Protein AF-X1MZ58-F1 (afdb_monomer_lite)

Sequence (78 aa):
MNTLKFVLRWEAPSFLGGIALAAWAAYSLLTFVPDPPSQAFESAVSIFGRPTYITGLLIGLALTVRAWWKGARLASGR

Secondary structure (DSSP, 8-state):
--HHHHHHHHSHHHHHHHHHHHHHHHHHHHS--PPPTTS---SHHHHHHHHHHHHHHHHHHHHHHHHHHHHHHHHTT-

Structure (mmCIF, N/CA/C/O backbone):
data_AF-X1MZ58-F1
#
_entry.id   AF-X1MZ58-F1
#
loop_
_atom_site.group_PDB
_atom_site.id
_atom_site.type_symbol
_atom_site.label_atom_id
_atom_site.label_alt_id
_atom_site.label_comp_id
_atom_site.label_asym_id
_atom_site.label_entity_id
_atom_site.label_seq_id
_atom_site.pdbx_PDB_ins_code
_atom_site.Cartn_x
_atom_site.Cartn_y
_atom_site.Cartn_z
_atom_site.occupancy
_atom_site.B_iso_or_equiv
_atom_site.auth_seq_id
_atom_site.auth_comp_id
_atom_site.auth_asym_id
_atom_site.auth_atom_id
_atom_site.pdbx_PDB_model_num
ATOM 1 N N . MET A 1 1 ? -18.746 2.331 17.513 1.00 63.84 1 MET A N 1
ATOM 2 C CA . MET A 1 1 ? -18.056 3.183 16.512 1.00 63.84 1 MET A CA 1
ATOM 3 C C . MET A 1 1 ? -17.807 2.328 15.271 1.00 63.84 1 MET A C 1
ATOM 5 O O . MET A 1 1 ? -17.357 1.210 15.446 1.00 63.84 1 MET A O 1
ATOM 9 N N . ASN A 1 2 ? -18.165 2.769 14.056 1.00 83.31 2 ASN A N 1
ATOM 10 C CA . ASN A 1 2 ? -17.964 1.964 12.834 1.00 83.31 2 ASN A CA 1
ATOM 11 C C . ASN A 1 2 ? -16.456 1.839 12.517 1.00 83.31 2 ASN A C 1
ATOM 13 O O . ASN A 1 2 ? -15.747 2.842 12.631 1.00 83.31 2 ASN A O 1
ATOM 17 N N . THR A 1 3 ? -15.989 0.656 12.100 1.00 84.81 3 THR A N 1
ATOM 18 C CA . THR A 1 3 ? -14.599 0.351 11.704 1.00 84.81 3 THR A CA 1
ATOM 19 C C . THR A 1 3 ? -14.011 1.438 10.813 1.00 84.81 3 THR A C 1
ATOM 21 O O . THR A 1 3 ? -12.951 1.979 11.113 1.00 84.81 3 THR A O 1
ATOM 24 N N . LEU A 1 4 ? -14.746 1.844 9.774 1.00 86.75 4 LEU A N 1
ATOM 25 C CA . LEU A 1 4 ? -14.290 2.871 8.840 1.00 86.75 4 LEU A CA 1
ATOM 26 C C . LEU A 1 4 ? -14.064 4.230 9.524 1.00 86.75 4 LEU A C 1
ATOM 28 O O . LEU A 1 4 ? -13.053 4.878 9.280 1.00 86.75 4 LEU A O 1
ATOM 32 N N . LYS A 1 5 ? -14.965 4.651 10.423 1.00 87.00 5 LYS A N 1
ATOM 33 C CA . LYS A 1 5 ? -14.811 5.917 11.165 1.00 87.00 5 LYS A CA 1
ATOM 34 C C . LYS A 1 5 ? -13.589 5.886 12.081 1.00 87.00 5 LYS A C 1
ATOM 36 O O . LYS A 1 5 ? -12.921 6.903 12.222 1.00 87.00 5 LYS A O 1
ATOM 41 N N . PHE A 1 6 ? -13.296 4.738 12.696 1.00 87.69 6 PHE A N 1
ATOM 42 C CA . PHE A 1 6 ? -12.091 4.576 13.506 1.00 87.69 6 PHE A CA 1
ATOM 43 C C . PHE A 1 6 ? -10.830 4.666 12.641 1.00 87.69 6 PHE A C 1
ATOM 45 O O . PHE A 1 6 ? -9.946 5.467 12.935 1.00 87.69 6 PHE A O 1
ATOM 52 N N . VAL A 1 7 ? -10.776 3.885 11.557 1.00 89.75 7 VAL A N 1
ATOM 53 C CA . VAL A 1 7 ? -9.627 3.839 10.642 1.00 89.75 7 VAL A CA 1
ATOM 54 C C . VAL A 1 7 ? -9.340 5.226 10.081 1.00 89.75 7 VAL A C 1
ATOM 56 O O . VAL A 1 7 ? -8.208 5.680 10.159 1.00 89.75 7 VAL A O 1
ATOM 59 N N . LEU A 1 8 ? -10.362 5.945 9.612 1.00 89.38 8 LEU A N 1
ATOM 60 C CA . LEU A 1 8 ? -10.198 7.301 9.086 1.00 89.38 8 LEU A CA 1
ATOM 61 C C . LEU A 1 8 ? -9.803 8.332 10.150 1.00 89.38 8 LEU A C 1
ATOM 63 O O . LEU A 1 8 ? -9.220 9.355 9.813 1.00 89.38 8 LEU A O 1
ATOM 67 N N . ARG A 1 9 ? -10.112 8.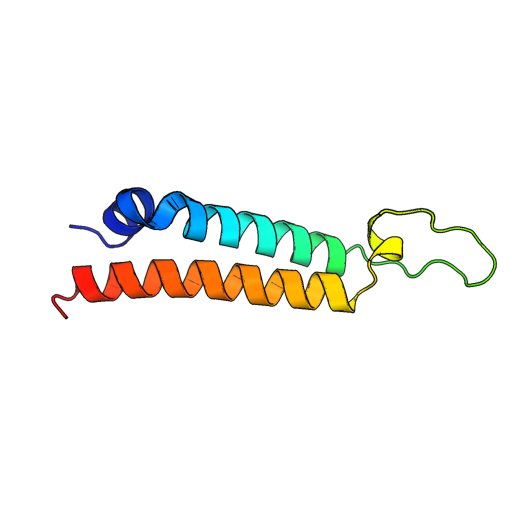099 11.429 1.00 89.88 9 ARG A N 1
ATOM 68 C CA . ARG A 1 9 ? -9.755 9.036 12.500 1.00 89.8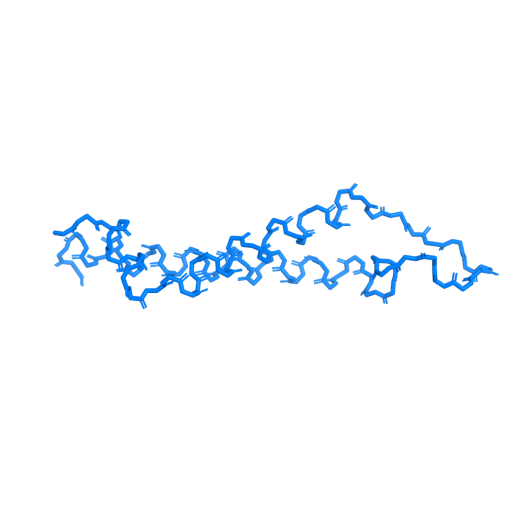8 9 ARG A CA 1
ATOM 69 C C . ARG A 1 9 ? -8.347 8.811 13.048 1.00 89.88 9 ARG A C 1
ATOM 71 O O . ARG A 1 9 ? -7.701 9.783 13.417 1.00 89.88 9 ARG A O 1
ATOM 78 N N . TRP A 1 10 ? -7.889 7.561 13.114 1.00 88.62 10 TRP A N 1
ATOM 79 C CA . TRP A 1 10 ? -6.666 7.199 13.843 1.00 88.62 10 TRP A CA 1
ATOM 80 C C . TRP A 1 10 ? -5.577 6.564 12.982 1.00 88.62 10 TRP A C 1
ATOM 82 O O . TRP A 1 10 ? -4.400 6.712 13.283 1.00 88.62 10 TRP A O 1
ATOM 92 N N . GLU A 1 11 ? -5.943 5.884 11.898 1.00 91.44 11 GLU A N 1
ATOM 93 C CA . GLU A 1 11 ? -5.003 5.193 11.006 1.00 91.44 11 GLU A CA 1
ATOM 94 C C . GLU A 1 11 ? -5.117 5.722 9.564 1.00 91.44 11 GLU A C 1
ATOM 96 O O . GLU A 1 11 ? -4.650 5.075 8.629 1.00 91.44 11 GLU A O 1
ATOM 101 N N . ALA A 1 12 ? -5.726 6.901 9.364 1.00 88.62 12 ALA A N 1
ATOM 102 C CA . ALA A 1 12 ? -5.961 7.486 8.043 1.00 88.62 12 ALA A CA 1
ATOM 103 C C . ALA A 1 12 ? -4.688 7.583 7.191 1.00 88.62 12 ALA A C 1
ATOM 105 O O . ALA A 1 12 ? -4.742 7.152 6.040 1.00 88.62 12 ALA A O 1
ATOM 106 N N . PRO A 1 13 ? -3.541 8.066 7.716 1.00 90.94 13 PRO A N 1
ATOM 107 C CA . PRO A 1 13 ? -2.309 8.129 6.935 1.00 90.94 13 PRO A CA 1
ATOM 108 C C . PRO A 1 13 ? -1.850 6.751 6.448 1.00 90.94 13 PRO A C 1
ATOM 110 O O . PRO A 1 13 ? -1.492 6.599 5.285 1.00 90.94 13 PRO A O 1
ATOM 113 N N . SER A 1 14 ? -1.908 5.728 7.305 1.00 91.19 14 SER A N 1
ATOM 114 C CA . SER A 1 14 ? -1.510 4.364 6.939 1.00 91.19 14 SER A CA 1
ATOM 115 C C . SER A 1 14 ? -2.505 3.700 5.992 1.00 91.19 14 SER A C 1
ATOM 117 O O . SER A 1 14 ? -2.095 3.002 5.072 1.00 91.19 14 SER A O 1
ATOM 119 N N . PHE A 1 15 ? -3.803 3.926 6.189 1.00 92.69 15 PHE A N 1
ATOM 120 C CA . PHE A 1 15 ? -4.850 3.340 5.362 1.00 92.69 15 PHE A CA 1
ATOM 121 C C . PHE A 1 15 ? -4.900 3.979 3.971 1.00 92.69 15 PHE A C 1
ATOM 123 O O . PHE A 1 15 ? -4.774 3.283 2.969 1.00 92.69 15 PHE A O 1
ATOM 130 N N . LEU A 1 16 ? -5.020 5.307 3.899 1.00 94.75 16 LEU A N 1
ATOM 131 C CA . LEU A 1 16 ? -5.069 6.038 2.631 1.00 94.75 16 LEU A CA 1
ATOM 132 C C . LEU A 1 16 ? -3.717 6.011 1.917 1.00 94.75 16 LEU A C 1
ATOM 134 O O . LEU A 1 16 ? -3.677 5.818 0.706 1.00 94.75 16 LEU A O 1
ATOM 138 N N . GLY A 1 17 ? -2.612 6.141 2.658 1.00 93.38 17 GLY A N 1
ATOM 139 C CA . GLY A 1 17 ? -1.266 6.004 2.105 1.00 93.38 17 GLY A CA 1
ATOM 140 C C . GLY A 1 17 ? -1.001 4.593 1.583 1.00 93.38 17 GLY A C 1
ATOM 141 O O . GLY A 1 17 ? -0.439 4.439 0.503 1.00 93.38 17 GLY A O 1
ATOM 142 N N . GLY A 1 18 ? -1.473 3.564 2.294 1.00 94.94 18 GLY A N 1
ATOM 143 C CA . GLY A 1 18 ? -1.411 2.178 1.837 1.00 94.94 18 GLY A CA 1
ATOM 144 C C . GLY A 1 18 ? -2.186 1.955 0.538 1.00 94.94 18 GLY A C 1
ATOM 145 O O 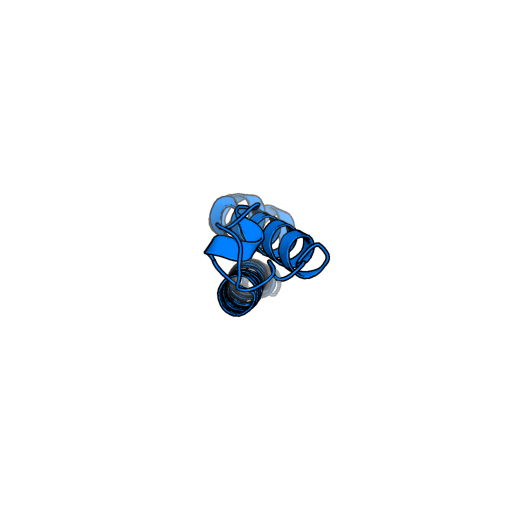. GLY A 1 18 ? -1.643 1.369 -0.398 1.00 94.94 18 GLY A O 1
ATOM 146 N N . ILE A 1 19 ? -3.413 2.483 0.447 1.00 96.06 19 ILE A N 1
ATOM 147 C CA . ILE A 1 19 ? -4.238 2.426 -0.769 1.00 96.06 19 ILE A CA 1
ATOM 148 C C . ILE A 1 19 ? -3.547 3.148 -1.929 1.00 96.06 19 ILE A C 1
ATOM 150 O O . ILE A 1 19 ? -3.435 2.582 -3.014 1.00 96.06 19 ILE A O 1
ATOM 154 N N . ALA A 1 20 ? -3.061 4.372 -1.709 1.00 96.38 20 ALA A N 1
ATOM 155 C CA . ALA A 1 20 ? -2.395 5.165 -2.739 1.00 96.38 20 ALA A CA 1
ATOM 156 C C . ALA A 1 20 ? -1.125 4.475 -3.258 1.00 96.38 20 ALA A C 1
ATOM 158 O O . ALA A 1 20 ? -0.931 4.369 -4.469 1.00 96.38 20 ALA A O 1
ATOM 159 N N . LEU A 1 21 ? -0.296 3.945 -2.353 1.00 95.31 21 LEU A N 1
ATOM 160 C CA . LEU A 1 21 ? 0.915 3.210 -2.708 1.00 95.31 21 LEU A CA 1
ATOM 161 C C . LEU A 1 21 ? 0.587 1.928 -3.481 1.00 95.31 21 LEU A C 1
ATOM 163 O O . LEU A 1 21 ? 1.205 1.665 -4.509 1.00 95.31 21 LEU A O 1
ATOM 167 N N . ALA A 1 22 ? -0.401 1.154 -3.021 1.00 95.38 22 ALA A N 1
ATOM 168 C CA . ALA A 1 22 ? -0.830 -0.066 -3.697 1.00 95.38 22 ALA A CA 1
ATOM 169 C C . ALA A 1 22 ? -1.380 0.228 -5.101 1.00 95.38 22 ALA A C 1
ATOM 171 O O . ALA A 1 22 ? -1.022 -0.464 -6.050 1.00 95.38 22 ALA A O 1
ATOM 172 N N . ALA A 1 23 ? -2.196 1.275 -5.253 1.00 95.50 23 ALA A N 1
ATOM 173 C CA . ALA A 1 23 ? -2.740 1.687 -6.543 1.00 95.50 23 ALA A CA 1
ATOM 174 C C . ALA A 1 23 ? -1.640 2.154 -7.507 1.00 95.50 23 ALA A C 1
ATOM 176 O O . ALA A 1 23 ? -1.612 1.724 -8.659 1.00 95.50 23 ALA A O 1
ATOM 177 N N . TRP A 1 24 ? -0.701 2.981 -7.037 1.00 94.12 24 TRP A N 1
ATOM 178 C CA . TRP A 1 24 ? 0.422 3.451 -7.849 1.00 94.12 24 TRP A CA 1
ATOM 179 C C . TRP A 1 24 ? 1.350 2.306 -8.274 1.00 94.12 24 TRP A C 1
ATOM 181 O O . TRP A 1 24 ? 1.746 2.219 -9.439 1.00 94.12 24 TRP A O 1
ATOM 191 N N . ALA A 1 25 ? 1.652 1.389 -7.355 1.00 93.12 25 ALA A N 1
ATOM 192 C CA . ALA A 1 25 ? 2.465 0.213 -7.632 1.00 93.12 25 ALA A CA 1
ATOM 193 C C . ALA A 1 25 ? 1.776 -0.751 -8.610 1.00 93.12 25 ALA A C 1
ATOM 195 O O . ALA A 1 25 ? 2.410 -1.225 -9.549 1.00 93.12 25 ALA A O 1
ATOM 196 N N . ALA A 1 26 ? 0.475 -1.001 -8.433 1.00 94.12 26 ALA A N 1
ATOM 197 C CA . ALA A 1 26 ? -0.314 -1.814 -9.354 1.00 94.12 26 ALA A CA 1
ATOM 198 C C . ALA A 1 26 ? -0.355 -1.191 -10.754 1.00 94.12 26 ALA A C 1
ATOM 200 O O . ALA A 1 26 ? -0.100 -1.887 -11.733 1.00 94.12 26 ALA A O 1
ATOM 201 N N . TYR A 1 27 ? -0.604 0.119 -10.848 1.00 92.94 27 TYR A N 1
ATOM 202 C CA . TYR A 1 27 ? -0.573 0.841 -12.118 1.00 92.94 27 TYR A CA 1
ATOM 203 C C . TYR A 1 27 ? 0.786 0.692 -12.809 1.00 92.94 27 TYR A C 1
ATOM 205 O O . TYR A 1 27 ? 0.843 0.255 -13.952 1.00 92.94 27 TYR A O 1
ATOM 213 N N . SER A 1 28 ? 1.875 0.948 -12.082 1.00 89.81 28 SER A N 1
ATOM 214 C CA . SER A 1 28 ? 3.243 0.847 -12.607 1.00 89.81 28 SER A CA 1
ATOM 215 C C . SER A 1 28 ? 3.613 -0.577 -13.038 1.00 89.81 28 SER A C 1
ATOM 217 O O . SER A 1 28 ? 4.374 -0.748 -13.981 1.00 89.81 28 SER A O 1
ATOM 219 N N . LEU A 1 29 ? 3.070 -1.612 -12.384 1.00 89.81 29 LEU A N 1
ATOM 220 C CA . LEU A 1 29 ? 3.258 -3.012 -12.788 1.00 89.81 29 LEU A CA 1
ATOM 221 C C . LEU A 1 29 ? 2.488 -3.377 -14.056 1.00 89.81 29 LEU A C 1
ATOM 223 O O . LEU A 1 29 ? 2.986 -4.177 -14.848 1.00 89.81 29 LEU A O 1
ATOM 227 N N . LEU A 1 30 ? 1.283 -2.829 -14.226 1.00 89.88 30 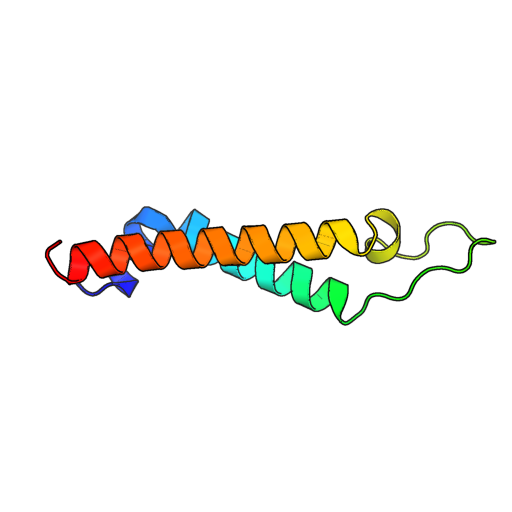LEU A N 1
ATOM 228 C CA . LEU A 1 30 ? 0.446 -3.053 -15.405 1.00 89.88 30 LEU A CA 1
ATOM 229 C C . LEU A 1 30 ? 0.991 -2.324 -16.635 1.00 89.88 30 LEU A C 1
ATOM 231 O O . LEU A 1 30 ? 0.864 -2.831 -17.745 1.00 89.88 30 LEU A O 1
ATOM 235 N N . THR A 1 31 ? 1.615 -1.163 -16.437 1.00 87.81 31 THR A N 1
ATOM 236 C CA . THR A 1 31 ? 2.241 -0.368 -17.500 1.00 87.81 31 THR A CA 1
ATOM 237 C C . THR A 1 31 ? 3.742 -0.624 -17.642 1.00 87.81 31 THR A C 1
ATOM 239 O O . THR A 1 31 ? 4.404 0.067 -18.413 1.00 87.81 31 THR A O 1
ATOM 242 N N . PHE A 1 32 ? 4.294 -1.612 -16.924 1.00 82.62 32 PHE A N 1
ATOM 243 C CA . PHE A 1 32 ? 5.721 -1.920 -16.968 1.00 82.62 32 PHE A CA 1
ATOM 244 C C . PHE A 1 32 ? 6.117 -2.441 -18.352 1.00 82.62 32 PHE A C 1
ATOM 246 O O . PHE A 1 32 ? 5.786 -3.570 -18.722 1.00 82.62 32 PHE A O 1
ATOM 253 N N . VAL A 1 33 ? 6.894 -1.640 -19.074 1.00 79.44 33 VAL A N 1
ATOM 254 C CA . VAL A 1 33 ? 7.587 -2.041 -20.297 1.00 79.44 33 VAL A CA 1
ATOM 255 C C . VAL A 1 33 ? 9.086 -2.000 -19.994 1.00 79.44 33 VAL A C 1
ATOM 257 O O . VAL A 1 33 ? 9.580 -0.952 -19.582 1.00 79.44 33 VAL A O 1
ATOM 260 N N . PRO A 1 34 ? 9.812 -3.129 -20.095 1.00 70.69 34 PRO A N 1
ATOM 261 C CA . PRO A 1 34 ? 11.255 -3.123 -19.910 1.00 70.69 34 PRO A CA 1
ATOM 262 C C . PRO A 1 34 ? 11.917 -2.378 -21.069 1.00 70.69 34 PRO A C 1
ATOM 264 O O . PRO A 1 34 ? 11.680 -2.713 -22.231 1.00 70.69 34 PRO A O 1
ATOM 267 N N . ASP A 1 35 ? 12.767 -1.407 -20.746 1.00 70.94 35 ASP A N 1
ATOM 268 C CA . ASP A 1 35 ? 13.537 -0.697 -21.762 1.00 70.94 35 ASP A CA 1
ATOM 269 C C . ASP A 1 35 ? 14.536 -1.651 -22.436 1.00 70.94 35 ASP A C 1
ATOM 271 O O . ASP A 1 35 ? 15.106 -2.532 -21.774 1.00 70.94 35 ASP A O 1
ATOM 275 N N . PRO A 1 36 ? 14.767 -1.507 -23.753 1.00 70.56 36 PRO A N 1
ATOM 276 C CA . PRO A 1 36 ? 15.782 -2.284 -24.440 1.00 70.56 36 PRO A CA 1
ATOM 277 C C . PRO A 1 36 ? 17.167 -1.995 -23.834 1.00 70.56 36 PRO A C 1
ATOM 279 O O . PRO A 1 36 ? 17.490 -0.842 -23.547 1.00 70.56 36 PRO A O 1
ATOM 282 N N . PRO A 1 37 ? 18.035 -3.015 -23.691 1.00 67.12 37 PRO A N 1
ATOM 283 C CA . PRO A 1 37 ? 19.317 -2.895 -22.985 1.00 67.12 37 PRO A CA 1
ATOM 284 C C . PRO A 1 37 ? 20.313 -1.924 -23.644 1.00 67.12 37 PRO A C 1
ATOM 286 O O . PRO A 1 37 ? 21.363 -1.642 -23.075 1.00 67.12 37 PRO A O 1
ATOM 289 N N . SER A 1 38 ? 20.011 -1.439 -24.850 1.00 74.62 38 SER A N 1
ATOM 290 C CA . SER A 1 38 ? 20.835 -0.516 -25.630 1.00 74.62 38 SER A CA 1
ATOM 291 C C . SER A 1 38 ? 20.482 0.965 -25.445 1.00 74.62 38 SER A C 1
ATOM 293 O O . SER A 1 38 ? 21.136 1.800 -26.068 1.00 74.62 38 SER A O 1
ATOM 295 N N . GLN A 1 39 ? 19.477 1.313 -24.631 1.00 66.25 39 GLN A N 1
ATOM 296 C CA . GLN A 1 39 ? 19.020 2.698 -24.4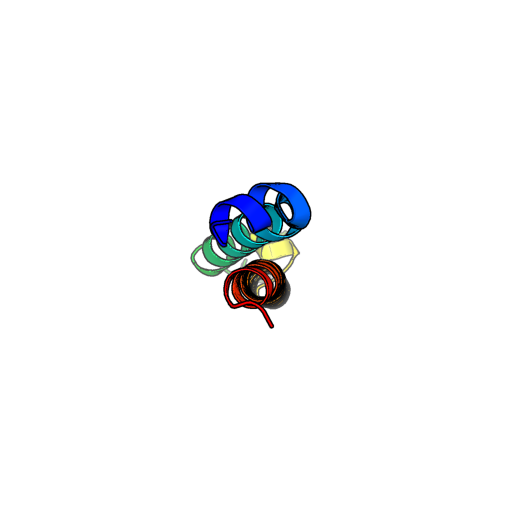56 1.00 66.25 39 GLN A CA 1
ATOM 297 C C . GLN A 1 39 ? 19.006 3.125 -22.981 1.00 66.25 39 GLN A C 1
ATOM 299 O O . GLN A 1 39 ? 18.903 2.299 -22.075 1.00 66.25 39 GLN A O 1
ATOM 304 N N . ALA A 1 40 ? 19.164 4.430 -22.740 1.00 63.78 40 ALA A N 1
ATOM 305 C CA . ALA A 1 40 ? 19.005 5.013 -21.410 1.00 63.78 40 ALA A CA 1
ATOM 306 C C . ALA A 1 40 ? 17.542 4.892 -20.961 1.00 63.78 40 ALA A C 1
ATOM 308 O O . ALA A 1 40 ? 16.649 4.928 -21.804 1.00 63.78 40 ALA A O 1
ATOM 309 N N . PHE A 1 41 ? 17.308 4.758 -19.651 1.00 63.66 41 PHE A N 1
ATOM 310 C CA . PHE A 1 41 ? 15.965 4.530 -19.120 1.00 63.66 41 PHE A CA 1
ATOM 311 C C . PHE A 1 41 ? 14.970 5.598 -19.603 1.00 63.66 41 PHE A C 1
ATOM 313 O O . PHE A 1 41 ? 15.145 6.780 -19.302 1.00 63.66 41 PHE A O 1
ATOM 320 N N . GLU A 1 42 ? 13.926 5.191 -20.327 1.00 66.69 42 GLU A N 1
ATOM 321 C CA . GLU A 1 42 ? 12.939 6.105 -20.918 1.00 66.69 42 GLU A CA 1
ATOM 322 C C . GLU A 1 42 ? 11.824 6.477 -19.929 1.00 66.69 42 GLU A C 1
ATOM 324 O O . GLU A 1 42 ? 11.121 7.472 -20.118 1.00 66.69 42 GLU A O 1
ATOM 329 N N . SER A 1 43 ? 11.655 5.713 -18.843 1.00 66.88 43 SER A N 1
ATOM 330 C CA . SER A 1 43 ? 10.582 5.937 -17.875 1.00 66.88 43 SER A CA 1
ATOM 331 C C . SER A 1 43 ? 11.035 5.772 -16.425 1.00 66.88 43 SER A C 1
ATOM 333 O O . SER A 1 43 ? 11.896 4.965 -16.093 1.00 66.88 43 SER A O 1
ATOM 335 N N . ALA A 1 44 ? 10.384 6.483 -15.500 1.00 66.62 44 ALA A N 1
ATOM 336 C CA . ALA A 1 44 ? 10.598 6.248 -14.069 1.00 66.62 44 ALA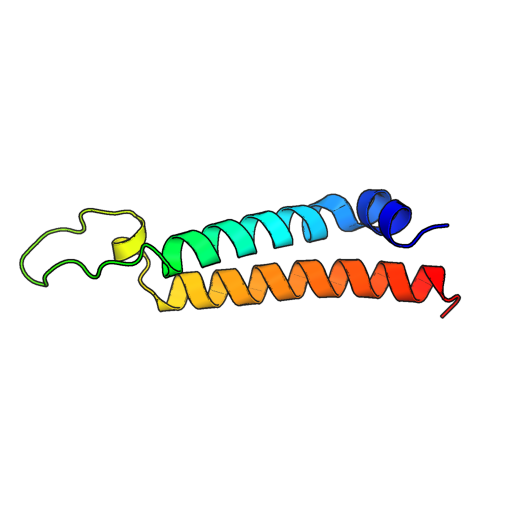 A CA 1
ATOM 337 C C . ALA A 1 44 ? 10.297 4.787 -13.669 1.00 66.62 44 ALA A C 1
ATOM 339 O O . ALA A 1 44 ? 10.896 4.265 -12.734 1.00 66.62 44 ALA A O 1
ATOM 340 N N . VAL A 1 45 ? 9.403 4.124 -14.411 1.00 65.56 45 VAL A N 1
ATOM 341 C CA . VAL A 1 45 ? 9.007 2.725 -14.214 1.00 65.56 45 VAL A CA 1
ATOM 342 C C . VAL A 1 45 ? 10.142 1.751 -14.523 1.00 65.56 45 VAL A C 1
ATOM 344 O O . VAL A 1 45 ? 10.362 0.788 -13.787 1.00 65.56 45 VAL A O 1
ATOM 347 N N . SER A 1 46 ? 10.929 2.016 -15.554 1.00 67.69 46 SER A N 1
ATOM 348 C CA . SER A 1 46 ? 12.076 1.178 -15.886 1.00 67.69 46 SER A CA 1
ATOM 349 C C . SER A 1 46 ? 13.282 1.428 -14.970 1.00 67.69 46 SER A C 1
ATOM 351 O O . SER A 1 46 ? 14.001 0.474 -14.679 1.00 67.69 46 SER A O 1
ATOM 353 N N . ILE A 1 47 ? 13.445 2.643 -14.421 1.00 69.44 47 ILE A N 1
ATOM 354 C CA . ILE A 1 47 ? 14.535 2.991 -13.482 1.00 69.44 47 ILE A CA 1
ATOM 355 C C . ILE A 1 47 ? 14.500 2.127 -12.215 1.00 69.44 47 ILE A C 1
ATOM 357 O O . ILE A 1 47 ? 15.526 1.612 -11.775 1.00 69.44 47 ILE A O 1
ATOM 361 N N . PHE A 1 48 ? 13.324 1.976 -11.602 1.00 75.00 48 PHE A N 1
ATOM 362 C CA . PHE A 1 48 ? 13.193 1.231 -10.345 1.00 75.00 48 PHE A CA 1
ATOM 363 C C . PHE A 1 48 ? 13.059 -0.278 -10.550 1.00 75.00 48 PHE A C 1
ATOM 365 O O . PHE A 1 48 ? 13.323 -1.056 -9.629 1.00 75.00 48 PHE A O 1
ATOM 372 N N . GLY A 1 49 ? 12.633 -0.699 -11.740 1.00 79.94 49 GLY A N 1
ATOM 373 C CA . GLY A 1 49 ? 12.422 -2.097 -12.075 1.00 79.94 49 GLY A CA 1
ATOM 374 C C . GLY A 1 49 ? 11.195 -2.725 -11.405 1.00 79.94 49 GLY A C 1
ATOM 375 O O . GLY A 1 49 ? 10.671 -2.286 -10.377 1.00 79.94 49 GLY A O 1
ATOM 376 N N . ARG A 1 50 ? 10.743 -3.835 -11.994 1.00 83.44 50 ARG A N 1
ATOM 377 C CA . ARG A 1 50 ? 9.556 -4.588 -11.560 1.00 83.44 50 ARG A CA 1
ATOM 378 C C . ARG A 1 50 ? 9.564 -4.996 -10.070 1.00 83.44 50 ARG A C 1
ATOM 380 O O . ARG A 1 50 ? 8.517 -4.853 -9.436 1.00 83.44 50 ARG A O 1
ATOM 387 N N . PRO A 1 51 ? 10.685 -5.458 -9.471 1.00 88.06 51 PRO A N 1
ATOM 388 C CA . PRO A 1 51 ? 10.713 -5.869 -8.061 1.00 88.06 51 PRO A CA 1
ATOM 389 C C . PRO A 1 51 ? 10.354 -4.748 -7.078 1.00 88.06 51 PRO A C 1
ATOM 391 O O . PRO A 1 51 ? 9.706 -5.002 -6.059 1.00 88.06 51 PRO A O 1
ATOM 394 N N . THR A 1 52 ? 10.724 -3.505 -7.391 1.00 88.75 52 THR A N 1
ATOM 395 C CA . THR A 1 52 ? 10.434 -2.346 -6.537 1.00 88.75 52 THR A CA 1
ATOM 396 C C . THR A 1 52 ? 8.935 -2.090 -6.460 1.00 88.75 52 THR A C 1
ATOM 398 O O . THR A 1 52 ? 8.393 -1.912 -5.370 1.00 88.75 52 THR A O 1
ATOM 401 N N . TYR A 1 53 ? 8.231 -2.171 -7.590 1.00 89.44 53 TYR A N 1
ATOM 402 C CA . TYR A 1 53 ? 6.776 -2.030 -7.607 1.00 89.44 53 TYR A CA 1
ATOM 403 C C . TYR A 1 53 ? 6.056 -3.206 -6.950 1.00 89.44 53 TYR A C 1
ATOM 405 O O . TYR A 1 53 ? 5.073 -2.990 -6.250 1.00 89.44 53 TYR A O 1
ATOM 413 N N . ILE A 1 54 ? 6.560 -4.438 -7.081 1.00 92.06 54 ILE A N 1
ATOM 414 C CA . ILE A 1 54 ? 6.018 -5.582 -6.326 1.00 92.06 54 ILE A CA 1
ATOM 415 C C . ILE A 1 54 ? 6.138 -5.319 -4.821 1.00 92.06 54 ILE A C 1
ATOM 417 O O . ILE A 1 54 ? 5.173 -5.482 -4.078 1.00 92.06 54 ILE A O 1
ATOM 421 N N . THR A 1 55 ? 7.301 -4.845 -4.377 1.00 93.50 55 THR A N 1
ATOM 422 C CA . THR A 1 55 ? 7.543 -4.508 -2.970 1.00 93.50 55 THR A CA 1
ATOM 423 C C . THR A 1 55 ? 6.617 -3.384 -2.503 1.00 93.50 55 THR A C 1
ATOM 425 O O . THR A 1 55 ? 5.978 -3.508 -1.459 1.00 93.50 55 THR A O 1
ATOM 428 N N . GLY A 1 56 ? 6.469 -2.322 -3.301 1.00 92.50 56 GLY A N 1
ATOM 429 C CA . GLY A 1 56 ? 5.543 -1.221 -3.027 1.00 92.50 56 GLY A CA 1
ATOM 430 C C . GLY A 1 56 ? 4.090 -1.685 -2.913 1.00 92.50 56 GLY A C 1
ATOM 431 O O . GLY A 1 56 ? 3.394 -1.295 -1.976 1.00 92.50 56 GLY A O 1
ATOM 432 N N . LEU A 1 57 ? 3.650 -2.582 -3.800 1.00 95.38 57 LEU A N 1
ATOM 433 C CA . LEU A 1 57 ? 2.311 -3.168 -3.763 1.00 95.38 57 LEU A CA 1
ATOM 434 C C . LEU A 1 57 ? 2.080 -3.949 -2.463 1.00 95.38 57 LEU A C 1
ATOM 436 O O . LEU A 1 57 ? 1.067 -3.746 -1.793 1.00 95.38 57 LEU A O 1
ATOM 440 N N . LEU A 1 58 ? 3.032 -4.806 -2.080 1.00 95.94 58 LEU A N 1
ATOM 441 C CA . LEU A 1 58 ? 2.948 -5.599 -0.852 1.00 95.94 58 LEU A CA 1
ATOM 442 C C . LEU A 1 58 ? 2.921 -4.714 0.398 1.00 95.94 58 LEU A C 1
ATOM 444 O O . LEU A 1 58 ? 2.102 -4.941 1.288 1.00 95.94 58 LEU A O 1
ATOM 448 N N . ILE A 1 59 ? 3.765 -3.679 0.452 1.00 95.94 59 ILE A N 1
ATOM 449 C CA . ILE A 1 59 ? 3.781 -2.714 1.558 1.00 95.94 59 ILE A CA 1
ATOM 450 C C . ILE A 1 59 ? 2.447 -1.962 1.628 1.00 95.94 59 ILE A C 1
ATOM 452 O O . ILE A 1 59 ? 1.852 -1.872 2.703 1.00 95.94 59 ILE A O 1
ATOM 456 N N . GLY A 1 60 ? 1.945 -1.459 0.496 1.00 94.69 60 GLY A N 1
ATOM 457 C CA . GLY A 1 60 ? 0.679 -0.728 0.437 1.00 94.69 60 GLY A CA 1
ATOM 458 C C . GLY A 1 60 ? -0.506 -1.566 0.922 1.00 94.69 60 GLY A C 1
ATOM 459 O O . GLY A 1 60 ? -1.292 -1.122 1.766 1.00 94.69 60 GLY A O 1
ATOM 460 N N . LEU A 1 61 ? -0.589 -2.822 0.473 1.00 95.75 61 LEU A N 1
ATOM 461 C CA . LEU A 1 61 ? -1.597 -3.776 0.937 1.00 95.75 61 LEU A CA 1
ATOM 462 C C . LEU A 1 61 ? -1.448 -4.079 2.431 1.00 95.75 61 LEU A C 1
ATOM 464 O O . LEU A 1 61 ? -2.437 -4.028 3.161 1.00 95.75 61 LEU A O 1
ATOM 468 N N . ALA A 1 62 ? -0.230 -4.336 2.912 1.00 95.88 62 ALA A N 1
ATOM 469 C CA . ALA A 1 62 ? 0.018 -4.636 4.319 1.00 95.88 62 ALA A CA 1
ATOM 470 C C . ALA A 1 62 ? -0.390 -3.476 5.241 1.00 95.88 62 ALA A C 1
ATOM 472 O O . ALA A 1 62 ? -1.031 -3.706 6.267 1.00 95.88 62 ALA A O 1
ATOM 473 N N . LEU A 1 63 ? -0.074 -2.230 4.869 1.00 94.19 63 LEU A N 1
ATOM 474 C CA . LEU A 1 63 ? -0.476 -1.034 5.617 1.00 94.19 63 LEU A CA 1
ATOM 475 C C . LEU A 1 63 ? -1.999 -0.879 5.660 1.00 94.19 63 LEU A C 1
ATOM 477 O O . LEU A 1 63 ? -2.570 -0.673 6.735 1.00 94.19 63 LEU A O 1
ATOM 481 N N . THR A 1 64 ? -2.654 -1.053 4.511 1.00 94.56 64 THR A N 1
ATOM 482 C CA . THR A 1 64 ? -4.113 -0.958 4.377 1.00 94.56 64 THR A CA 1
ATOM 483 C C . THR A 1 64 ? -4.815 -2.019 5.225 1.00 94.56 64 THR A C 1
ATOM 485 O O . THR A 1 64 ? -5.686 -1.699 6.037 1.00 94.56 64 THR A O 1
ATOM 488 N N . VAL A 1 65 ? -4.401 -3.284 5.094 1.00 95.56 65 VAL A N 1
ATOM 489 C CA . VAL A 1 65 ? -4.972 -4.417 5.835 1.00 95.56 65 VAL A CA 1
ATOM 490 C C . VAL A 1 65 ? -4.722 -4.266 7.330 1.00 95.56 65 VAL A C 1
ATOM 492 O O . VAL A 1 65 ? -5.647 -4.443 8.117 1.00 95.56 65 VAL A O 1
ATOM 495 N N . ARG A 1 66 ? -3.509 -3.887 7.748 1.00 94.06 66 ARG A N 1
ATOM 496 C CA . ARG A 1 66 ? -3.180 -3.674 9.165 1.00 94.06 66 ARG A CA 1
ATOM 497 C C . ARG A 1 66 ? -4.047 -2.582 9.789 1.00 94.06 66 ARG A C 1
ATOM 499 O O . ARG A 1 66 ? -4.582 -2.795 10.877 1.00 94.06 66 ARG A O 1
ATOM 506 N N . ALA A 1 67 ? -4.196 -1.440 9.119 1.00 91.62 67 ALA A N 1
ATOM 507 C CA . ALA A 1 67 ? -5.041 -0.345 9.592 1.00 91.62 67 ALA A CA 1
ATOM 508 C C . ALA A 1 67 ? -6.508 -0.789 9.703 1.00 91.62 67 ALA A C 1
ATOM 510 O O . ALA A 1 67 ? -7.145 -0.589 10.741 1.00 91.62 67 ALA A O 1
ATOM 511 N N . TRP A 1 68 ? -7.018 -1.477 8.677 1.00 92.75 68 TRP A N 1
ATOM 512 C CA . TRP A 1 68 ? -8.375 -2.018 8.677 1.00 92.75 68 TRP A CA 1
ATOM 513 C C . TRP A 1 68 ? -8.607 -3.016 9.811 1.00 92.75 68 TRP A C 1
ATOM 515 O O . TRP A 1 68 ? -9.599 -2.929 10.531 1.00 92.75 68 TRP A O 1
ATOM 525 N N . TRP A 1 69 ? -7.672 -3.944 10.009 1.00 91.94 69 TRP A N 1
ATOM 526 C CA . TRP A 1 69 ? -7.798 -5.004 11.001 1.00 91.94 69 TRP A CA 1
ATOM 527 C C . TRP A 1 69 ? -7.772 -4.465 12.431 1.00 91.94 69 TRP A C 1
ATOM 529 O O . TRP A 1 69 ? -8.561 -4.912 13.262 1.00 91.94 69 TRP A O 1
ATOM 539 N N . LYS A 1 70 ? -6.939 -3.452 12.712 1.00 88.56 70 LYS A N 1
ATOM 540 C CA . LYS A 1 70 ? -6.986 -2.712 13.983 1.00 88.56 70 LYS A CA 1
ATOM 541 C C . LYS A 1 70 ? -8.366 -2.100 14.226 1.00 88.56 70 LYS A C 1
ATOM 543 O O . LYS A 1 70 ? -8.930 -2.276 15.302 1.00 88.56 70 LYS A O 1
ATOM 548 N N . GLY A 1 71 ? -8.927 -1.421 13.223 1.00 87.19 71 GLY A N 1
ATOM 549 C CA . GLY A 1 71 ? -10.260 -0.830 13.337 1.00 87.19 71 GLY A CA 1
ATOM 550 C C . GLY A 1 71 ? -11.365 -1.870 13.516 1.00 87.19 71 GLY A C 1
ATOM 551 O O . GLY A 1 71 ? -12.277 -1.659 14.311 1.00 87.19 71 GLY A O 1
ATOM 552 N N . ALA A 1 72 ? -11.272 -3.000 12.812 1.00 88.06 72 ALA A N 1
ATOM 553 C CA . ALA A 1 72 ? -12.253 -4.077 12.882 1.00 88.06 72 ALA A CA 1
ATOM 554 C C . ALA A 1 72 ? -12.249 -4.764 14.253 1.00 88.06 72 ALA A C 1
ATOM 556 O O . ALA A 1 72 ? -13.316 -5.022 14.804 1.00 88.06 72 ALA A O 1
ATOM 557 N N . ARG A 1 73 ? -11.063 -5.002 14.830 1.00 88.12 73 ARG A N 1
ATOM 558 C CA . ARG A 1 73 ? -10.912 -5.560 16.183 1.00 88.12 73 ARG A CA 1
ATOM 559 C C . ARG A 1 73 ? -11.596 -4.682 17.229 1.00 88.12 73 ARG A C 1
ATOM 561 O O . ARG A 1 73 ? -12.512 -5.145 17.906 1.00 88.12 73 ARG A O 1
ATOM 568 N N . LEU A 1 74 ? -11.286 -3.387 17.214 1.00 83.00 74 LEU A N 1
ATOM 569 C CA . LEU A 1 74 ? -11.877 -2.411 18.129 1.00 83.00 74 LEU A CA 1
ATOM 570 C C . LEU A 1 74 ? -13.390 -2.242 17.931 1.00 83.00 74 LEU A C 1
ATOM 572 O O . LEU A 1 74 ? -14.117 -2.031 18.899 1.00 83.00 74 LEU A O 1
ATOM 576 N N . ALA A 1 75 ? -13.891 -2.368 16.699 1.00 78.69 75 ALA A N 1
ATOM 577 C CA . ALA A 1 75 ? -15.329 -2.384 16.431 1.00 78.69 75 ALA A CA 1
ATOM 578 C C . ALA A 1 75 ? -16.012 -3.672 16.928 1.00 78.69 75 ALA A C 1
ATOM 580 O O . ALA A 1 75 ? -17.181 -3.630 17.304 1.00 78.69 75 ALA A O 1
ATOM 581 N N . SER A 1 76 ? -15.285 -4.794 16.957 1.00 81.25 76 SER A N 1
ATOM 582 C CA . SER A 1 76 ? -15.756 -6.090 17.464 1.00 81.25 76 SER A CA 1
ATOM 583 C C . SER A 1 76 ? -15.608 -6.276 18.983 1.00 81.25 76 SER A C 1
ATOM 585 O O . SER A 1 76 ? -15.983 -7.328 19.494 1.00 81.25 76 SER A O 1
ATOM 587 N N . GLY A 1 77 ? -15.080 -5.283 19.712 1.00 67.44 77 GLY A N 1
ATOM 588 C CA . GLY A 1 77 ? -14.899 -5.352 21.169 1.00 67.44 77 GLY A CA 1
ATOM 589 C C . GLY A 1 77 ? -13.780 -6.295 21.633 1.00 67.44 77 GLY A C 1
ATOM 590 O O . GLY A 1 77 ? -13.796 -6.722 22.784 1.00 67.44 77 GLY A O 1
ATOM 591 N N . ARG A 1 78 ? -12.838 -6.629 20.742 1.00 55.47 78 ARG A N 1
ATOM 592 C CA . ARG A 1 78 ? -11.608 -7.388 21.026 1.00 55.47 78 ARG A CA 1
ATOM 593 C C . ARG A 1 78 ? -10.389 -6.487 20.894 1.00 55.47 78 ARG A C 1
ATOM 595 O O . ARG A 1 78 ? -9.430 -6.714 21.655 1.00 55.47 78 ARG A O 1
#

pLDDT: mean 85.13, std 10.75, range [55.47, 96.38]

Radius of gyration: 16.78 Å; chains: 1; bounding box: 39×16×47 Å

Foldseek 3Di:
DALVVQLCVPVVCLQVVLVVQLVVLVVLLVVDDADDPPDDDPDPSNVCDNVNSVVSNVSSVVSNVVSSVVSVCVVVVD

Organism: NCBI:txid412755